Protein AF-A0A3B8J7K7-F1 (afdb_monomer)

Secondary structure (DSSP, 8-state):
-PPPSSPPPP-HHHHHHHHHHHHHHHHHHH--TT-STTHHHHSPPP-S---HHHHHHHHHHHTTHHHHHHHHHHH-TT-THHHHHHHHHHHTHHHHTTTSSSPPPP-GGGGSHHHHHHHHHHHHHTT-GGGGGSTTHHHHHHHHHGGGHHHH-HHHHHHH-

pLDDT: mean 90.54, std 8.46, range [52.22, 98.5]

Radius of gyration: 17.11 Å; Cα contacts (8 Å, |Δi|>4): 161; chains: 1; bounding box: 42×26×50 Å

Sequence (161 aa):
LEYPEGVPPYDAEAACWAATTVFFAAHLLLHRQDLPEALPKYLPPFVGDITPGGVLSADLCLRFLPHLLKKGYQLDPDDEIVPLLEGYLRRFGYSGLGYFDGVMEPADWQADPCVRQLCTDRIIALQLGAYLNAEPWQEAIHSSLGGYADHFWPQAAKRMT

Mean predicted aligned error: 4.74 Å

Nearest PDB structures (foldseek):
  6mrt-assembly1_A  TM=1.644E-01  e=6.687E+00  Escherichia coli K-12

Solvent-accessible surface area (backbone atoms only — not comparable to full-atom values): 9378 Å² total; per-residue (Å²): 133,88,75,56,78,73,70,62,61,83,27,69,65,37,28,52,52,23,44,47,37,47,53,40,52,57,48,48,72,74,54,66,91,74,68,73,90,47,42,62,78,60,55,56,78,85,85,74,76,80,41,51,19,24,46,58,30,17,32,78,37,36,53,53,44,57,60,50,47,60,50,40,50,73,76,44,75,84,45,74,64,52,65,54,53,49,51,50,28,64,76,37,43,81,36,30,66,88,67,59,89,71,69,79,80,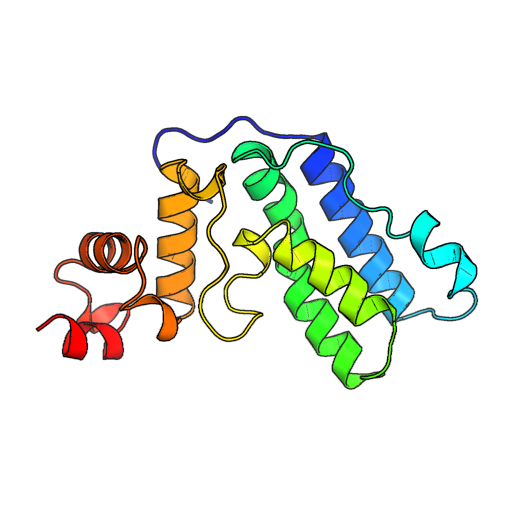88,54,77,37,58,71,39,68,30,52,36,49,53,49,39,53,48,38,50,77,68,60,49,73,63,38,64,83,30,87,79,44,26,64,51,44,52,64,72,37,54,97,44,21,66,78,72,38,52,75,54,34,74,74,74,112

Foldseek 3Di:
DDFPPPDDDADPLLLVLLQQQLVLLLVCLVDVPDDDVCCCVSNPDRPDDPALNSLVSSLVRLLCVLVSLVSSCVSPVPDPVNVVNVVVCLSSVLSCVPSDQADRDDDPNCVRPRSVLSSLVSCLQSVRVNQCPDPPNVVSVCVVCPPPCCPSPVVSVVVSD

Structure (mmCIF, N/CA/C/O backbone):
data_AF-A0A3B8J7K7-F1
#
_entry.id   AF-A0A3B8J7K7-F1
#
loop_
_atom_site.group_PDB
_atom_site.id
_atom_site.type_symbol
_atom_site.label_atom_id
_atom_site.label_alt_id
_atom_site.label_comp_id
_atom_site.label_asym_id
_atom_site.label_entity_id
_atom_site.label_seq_id
_atom_site.pdbx_PDB_ins_code
_atom_site.Cartn_x
_atom_site.Cartn_y
_atom_site.Cartn_z
_atom_site.occupancy
_atom_site.B_iso_or_equiv
_atom_site.auth_seq_id
_atom_site.auth_comp_id
_atom_site.auth_asym_id
_atom_site.auth_atom_id
_atom_site.pdbx_PDB_model_num
ATOM 1 N N . LEU A 1 1 ? 9.721 -13.346 1.192 1.00 52.22 1 LEU A N 1
ATOM 2 C CA . LEU A 1 1 ? 9.943 -12.175 0.322 1.0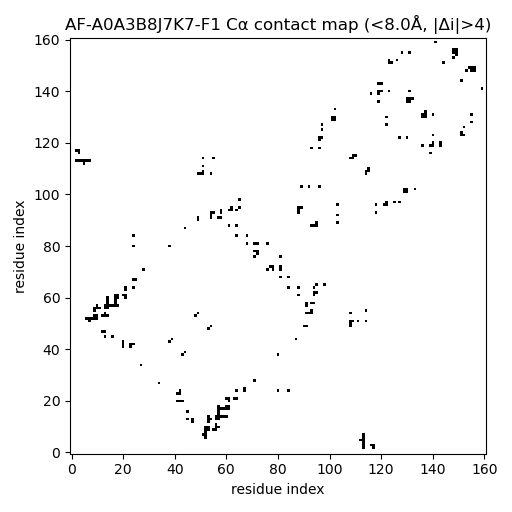0 52.22 1 LEU A CA 1
ATOM 3 C C . LEU A 1 1 ? 11.439 -12.078 0.151 1.00 52.22 1 LEU A C 1
ATOM 5 O O . LEU A 1 1 ? 12.118 -11.780 1.125 1.00 52.22 1 LEU A O 1
ATOM 9 N N . GLU A 1 2 ? 11.943 -12.459 -1.015 1.00 65.12 2 GLU A N 1
ATOM 10 C CA . GLU A 1 2 ? 13.300 -12.079 -1.400 1.00 65.12 2 GLU A CA 1
ATOM 11 C C . GLU A 1 2 ? 13.204 -10.628 -1.865 1.00 65.12 2 GLU A C 1
ATOM 13 O O . GLU A 1 2 ? 12.355 -10.304 -2.694 1.00 65.12 2 GLU A O 1
ATOM 18 N N . TYR A 1 3 ? 13.963 -9.740 -1.228 1.00 75.38 3 TYR A N 1
ATOM 19 C CA . TYR A 1 3 ? 14.014 -8.339 -1.623 1.00 75.38 3 TYR A CA 1
ATOM 20 C C . TYR A 1 3 ? 15.129 -8.154 -2.661 1.00 75.38 3 TYR A C 1
ATOM 22 O O . TYR A 1 3 ? 16.176 -8.794 -2.521 1.00 75.38 3 TYR A O 1
ATOM 30 N N . PRO A 1 4 ? 14.939 -7.278 -3.663 1.00 80.62 4 PRO A N 1
ATOM 31 C CA . PRO A 1 4 ? 16.017 -6.838 -4.547 1.00 80.62 4 PRO A CA 1
ATOM 32 C C . PRO A 1 4 ? 17.187 -6.208 -3.772 1.00 80.62 4 PRO A C 1
ATOM 34 O O . PRO A 1 4 ? 17.081 -5.911 -2.578 1.00 80.62 4 PRO A O 1
ATOM 37 N N . GLU A 1 5 ? 18.309 -5.974 -4.456 1.00 76.25 5 GLU A N 1
ATOM 38 C CA . GLU A 1 5 ? 19.461 -5.288 -3.861 1.00 76.25 5 GLU A CA 1
ATOM 39 C C . GLU A 1 5 ? 19.076 -3.911 -3.285 1.00 76.25 5 GLU A C 1
ATOM 41 O O . GLU A 1 5 ? 18.278 -3.176 -3.865 1.00 76.25 5 GLU A O 1
ATOM 46 N N . GLY A 1 6 ? 19.666 -3.553 -2.138 1.00 84.62 6 GLY A N 1
ATOM 47 C CA . GLY A 1 6 ? 19.438 -2.255 -1.495 1.00 84.62 6 GLY A CA 1
ATOM 48 C C . GLY A 1 6 ? 18.147 -2.173 -0.677 1.00 84.62 6 GLY A C 1
ATOM 49 O O . GLY A 1 6 ? 17.402 -1.211 -0.812 1.00 84.62 6 GLY A O 1
ATOM 50 N N . VAL A 1 7 ? 17.875 -3.170 0.175 1.00 89.12 7 VAL A N 1
ATOM 51 C CA . VAL A 1 7 ? 16.688 -3.177 1.048 1.00 89.12 7 VAL A CA 1
ATOM 52 C C . VAL A 1 7 ? 16.685 -1.953 1.973 1.00 89.12 7 VAL A C 1
ATOM 54 O O . VAL A 1 7 ? 17.625 -1.795 2.761 1.00 89.12 7 VAL A O 1
ATOM 57 N N . PRO A 1 8 ? 15.635 -1.113 1.932 1.00 94.31 8 PRO A N 1
ATOM 58 C CA . PRO A 1 8 ? 15.480 -0.014 2.871 1.00 94.31 8 PRO A CA 1
ATOM 59 C C . PRO A 1 8 ? 15.459 -0.502 4.327 1.00 94.31 8 PRO A C 1
ATOM 61 O O . PRO A 1 8 ? 14.998 -1.615 4.600 1.00 94.31 8 PRO A O 1
ATOM 64 N N . PRO A 1 9 ? 15.927 0.316 5.286 1.00 95.06 9 PRO A N 1
ATOM 65 C CA . PRO A 1 9 ? 15.918 -0.062 6.692 1.00 95.06 9 PRO A CA 1
ATOM 66 C C . PRO A 1 9 ? 14.490 -0.312 7.185 1.00 95.06 9 PRO A C 1
ATOM 68 O O . PRO A 1 9 ? 13.552 0.385 6.804 1.00 95.06 9 PRO A O 1
ATOM 71 N N . TYR A 1 10 ? 14.337 -1.305 8.058 1.00 96.31 10 TYR A N 1
ATOM 72 C CA . TYR A 1 10 ? 13.061 -1.595 8.701 1.00 96.31 10 TYR A CA 1
ATOM 73 C C . TYR A 1 10 ? 12.605 -0.426 9.584 1.00 96.31 10 TYR A C 1
ATOM 75 O O . TYR A 1 10 ? 13.390 0.119 10.360 1.00 96.31 10 TYR A O 1
ATOM 83 N N . ASP A 1 11 ? 11.318 -0.102 9.500 1.00 98.00 11 ASP A N 1
ATOM 84 C CA . ASP A 1 11 ? 10.656 0.939 10.278 1.00 98.00 11 ASP A CA 1
ATOM 85 C C . ASP A 1 11 ? 9.642 0.290 11.229 1.00 98.00 11 ASP A C 1
ATOM 87 O O . ASP A 1 11 ? 8.543 -0.128 10.847 1.00 98.00 11 ASP A O 1
ATOM 91 N N . ALA A 1 12 ? 10.044 0.171 12.494 1.00 97.94 12 ALA A N 1
ATOM 92 C CA . ALA A 1 12 ? 9.238 -0.481 13.516 1.00 97.94 12 ALA A CA 1
ATOM 93 C C . ALA A 1 12 ? 7.960 0.300 13.852 1.00 97.94 12 ALA A C 1
ATOM 95 O O . ALA A 1 12 ? 6.950 -0.314 14.202 1.00 97.94 12 ALA A O 1
ATOM 96 N N . GLU A 1 13 ? 7.990 1.630 13.740 1.00 98.12 13 GLU A N 1
ATOM 97 C CA . GLU A 1 13 ? 6.836 2.478 14.035 1.00 98.12 13 GLU A CA 1
ATOM 98 C C . GLU A 1 13 ? 5.765 2.297 12.961 1.00 98.12 13 GLU A C 1
ATOM 100 O O . GLU A 1 13 ? 4.603 2.039 13.289 1.00 98.12 13 GLU A O 1
ATOM 105 N N . ALA A 1 14 ? 6.162 2.331 11.685 1.00 98.31 14 ALA A N 1
ATOM 106 C CA . ALA A 1 14 ? 5.265 2.085 10.561 1.00 98.31 14 ALA A CA 1
ATOM 107 C C . ALA A 1 14 ? 4.668 0.669 10.599 1.00 98.31 14 ALA A C 1
ATOM 109 O O . ALA A 1 14 ? 3.460 0.502 10.414 1.00 98.31 14 ALA A O 1
ATOM 110 N N . ALA A 1 15 ? 5.482 -0.350 10.901 1.00 98.31 15 ALA A N 1
ATOM 111 C CA . ALA A 1 15 ? 5.006 -1.728 11.035 1.00 98.31 15 ALA A CA 1
ATOM 112 C C . ALA A 1 15 ? 4.004 -1.896 12.189 1.00 98.31 15 ALA A C 1
ATOM 114 O O . ALA A 1 15 ? 2.947 -2.507 12.011 1.00 98.31 15 ALA A O 1
ATOM 115 N N . CYS A 1 16 ? 4.310 -1.342 13.367 1.00 98.25 16 CYS A N 1
ATOM 116 C CA . CYS A 1 16 ? 3.438 -1.426 14.539 1.00 98.25 16 CYS A CA 1
ATOM 117 C C . CYS A 1 16 ? 2.110 -0.693 14.304 1.00 98.25 16 CYS A C 1
ATOM 119 O O . CYS A 1 16 ? 1.033 -1.231 14.589 1.00 98.25 16 CYS A O 1
ATOM 121 N N . TRP A 1 17 ? 2.171 0.506 13.719 1.00 98.38 17 TRP A N 1
ATOM 122 C CA . TRP A 1 17 ? 0.983 1.265 13.340 1.00 98.38 17 TRP A CA 1
ATOM 123 C C . TRP A 1 17 ? 0.125 0.505 12.317 1.00 98.38 17 TRP A C 1
ATOM 125 O O . TRP A 1 17 ? -1.089 0.400 12.499 1.00 98.38 17 TRP A O 1
ATOM 135 N N . ALA A 1 18 ? 0.733 -0.091 11.288 1.00 98.50 18 ALA A N 1
ATOM 136 C CA . ALA A 1 18 ? 0.017 -0.870 10.280 1.00 98.50 18 ALA A CA 1
ATOM 137 C C . ALA A 1 18 ? -0.665 -2.113 10.872 1.00 98.50 18 ALA A C 1
ATOM 139 O O . ALA A 1 18 ? -1.827 -2.387 10.563 1.00 98.50 18 ALA A O 1
ATOM 140 N N . ALA A 1 19 ? 0.027 -2.849 11.747 1.00 98.25 19 ALA A N 1
ATOM 141 C CA . ALA A 1 19 ? -0.536 -4.011 12.434 1.00 98.25 19 ALA A CA 1
ATOM 142 C C . ALA A 1 19 ? -1.742 -3.620 13.301 1.00 98.25 19 ALA A C 1
ATOM 144 O O . ALA A 1 19 ? -2.799 -4.253 13.235 1.00 98.25 19 ALA A O 1
ATOM 145 N N . THR A 1 20 ? -1.600 -2.531 14.058 1.00 97.38 20 THR A N 1
ATOM 146 C CA . THR A 1 20 ? -2.658 -1.979 14.914 1.00 97.38 20 THR A CA 1
ATOM 147 C C . THR A 1 20 ? -3.860 -1.516 14.086 1.00 97.38 20 THR A C 1
ATOM 149 O O . THR A 1 20 ? -5.001 -1.835 14.417 1.00 97.38 20 THR A O 1
ATOM 152 N N . THR A 1 21 ? -3.606 -0.846 12.959 1.00 97.44 21 THR A N 1
ATOM 153 C CA . THR A 1 21 ? -4.631 -0.395 12.006 1.00 97.44 21 THR A CA 1
ATOM 154 C C . THR A 1 21 ? -5.436 -1.567 11.457 1.00 97.44 21 THR A C 1
ATOM 156 O O . THR A 1 21 ? -6.661 -1.531 11.484 1.00 97.44 21 THR A O 1
ATOM 159 N N . VAL A 1 22 ? -4.776 -2.634 10.996 1.00 97.38 22 VAL A N 1
ATOM 160 C CA . VAL A 1 22 ? -5.462 -3.820 10.453 1.00 97.38 22 VAL A CA 1
ATOM 161 C C . VAL A 1 22 ? -6.269 -4.540 11.530 1.00 97.38 22 VAL A C 1
ATOM 163 O O . VAL A 1 22 ? -7.401 -4.951 11.269 1.00 97.38 22 VAL A O 1
ATOM 166 N N . PHE A 1 23 ? -5.719 -4.659 12.741 1.00 95.88 23 PHE A N 1
ATOM 167 C CA . PHE A 1 23 ? -6.418 -5.252 13.879 1.00 95.88 23 PHE A CA 1
ATOM 168 C C . PHE A 1 23 ? -7.713 -4.496 14.201 1.00 95.88 23 PHE A C 1
ATOM 170 O O . PHE A 1 23 ? -8.786 -5.104 14.245 1.00 95.88 23 PHE A O 1
ATOM 177 N N . PHE A 1 24 ? -7.635 -3.174 14.378 1.00 94.25 24 PHE A N 1
ATOM 178 C CA . PHE A 1 24 ? -8.818 -2.378 14.692 1.00 94.25 24 PHE A CA 1
ATOM 179 C C . PHE A 1 24 ? -9.776 -2.274 13.510 1.00 94.25 24 PHE A C 1
ATOM 181 O O . PHE A 1 24 ? -10.974 -2.391 13.728 1.00 94.25 24 PHE A O 1
ATOM 188 N N . ALA A 1 25 ? -9.298 -2.163 12.269 1.00 93.44 25 ALA A N 1
ATOM 189 C CA . ALA A 1 25 ? -10.163 -2.192 11.090 1.00 93.44 25 ALA A CA 1
ATOM 190 C C . ALA A 1 25 ? -11.015 -3.471 11.057 1.00 93.44 25 ALA A C 1
ATOM 192 O O . ALA A 1 25 ? -12.234 -3.398 10.930 1.00 93.44 25 ALA A O 1
ATOM 193 N N . ALA A 1 26 ? -10.402 -4.642 11.249 1.00 92.44 26 ALA A N 1
ATOM 194 C CA . ALA A 1 26 ? -11.138 -5.903 11.295 1.00 92.44 26 ALA A CA 1
ATOM 195 C C . ALA A 1 26 ? -12.133 -5.958 12.467 1.00 92.44 26 ALA A C 1
ATOM 197 O O . ALA A 1 26 ? -13.260 -6.418 12.294 1.00 92.44 26 ALA A O 1
ATOM 198 N N . HIS A 1 27 ? -11.735 -5.475 13.648 1.00 90.38 27 HIS A N 1
ATOM 199 C CA . HIS A 1 27 ? -12.605 -5.461 14.823 1.00 90.38 27 HIS A CA 1
ATOM 200 C C . HIS A 1 27 ? -13.820 -4.546 14.631 1.00 90.38 27 HIS A C 1
ATOM 202 O O . HIS A 1 27 ? -14.947 -4.963 14.884 1.00 90.38 27 HIS A O 1
ATOM 208 N N . LEU A 1 28 ? -13.600 -3.326 14.146 1.00 88.56 28 LEU A N 1
ATOM 209 C CA . LEU A 1 28 ? -14.636 -2.311 13.964 1.00 88.56 28 LEU A CA 1
ATOM 210 C C . LEU A 1 28 ? -15.636 -2.692 12.867 1.00 88.56 28 LEU A C 1
ATOM 212 O O . LEU A 1 28 ? -16.828 -2.436 13.017 1.00 88.56 28 LEU A O 1
ATOM 216 N N . LEU A 1 29 ? -15.175 -3.381 11.816 1.00 86.38 29 LEU A N 1
ATOM 217 C CA . LEU A 1 29 ? -16.052 -3.939 10.781 1.00 86.38 29 LEU A CA 1
ATOM 218 C C . LEU A 1 29 ? -16.996 -5.031 11.319 1.00 86.38 29 LEU A C 1
ATOM 220 O O . LEU A 1 29 ? -18.069 -5.239 10.758 1.00 86.38 29 LEU A O 1
ATOM 224 N N . LEU A 1 30 ? -16.615 -5.736 12.391 1.00 84.19 30 LEU A N 1
ATOM 225 C CA . LEU A 1 30 ? -17.418 -6.806 13.001 1.00 84.19 30 LEU A CA 1
ATOM 226 C C . LEU A 1 30 ? -18.243 -6.332 14.209 1.00 84.19 30 LEU A C 1
ATOM 228 O O . LEU A 1 30 ? -19.319 -6.872 14.471 1.00 84.19 30 LEU A O 1
ATOM 232 N N . HIS A 1 31 ? -17.750 -5.340 14.952 1.00 81.38 31 HIS A N 1
ATOM 233 C CA . HIS A 1 31 ? -18.305 -4.898 16.230 1.00 81.38 31 HIS A CA 1
ATOM 234 C C . HIS A 1 31 ? -18.469 -3.371 16.266 1.00 81.38 31 HIS A C 1
ATOM 236 O O . HIS A 1 31 ? -17.623 -2.643 16.777 1.00 81.38 31 HIS A O 1
ATOM 242 N N . ARG A 1 32 ? -19.606 -2.886 15.749 1.00 72.38 32 ARG A N 1
ATOM 243 C CA . ARG A 1 32 ? -19.929 -1.452 15.612 1.00 72.38 32 ARG A CA 1
ATOM 244 C C . ARG A 1 32 ? -20.410 -0.732 16.875 1.00 72.38 32 ARG A C 1
ATOM 246 O O . ARG A 1 32 ? -20.750 0.442 16.787 1.00 72.38 32 ARG A O 1
ATOM 253 N N . GLN A 1 33 ? -20.512 -1.405 18.019 1.00 62.28 33 GLN A N 1
ATOM 254 C CA . GLN A 1 33 ? -21.373 -0.942 19.116 1.00 62.28 33 GLN A CA 1
ATOM 255 C C . GLN A 1 33 ? -20.981 0.402 19.778 1.00 62.28 33 GLN A C 1
ATOM 257 O O . GLN A 1 33 ? -21.780 0.876 20.572 1.00 62.28 33 GLN A O 1
ATOM 262 N N . ASP A 1 3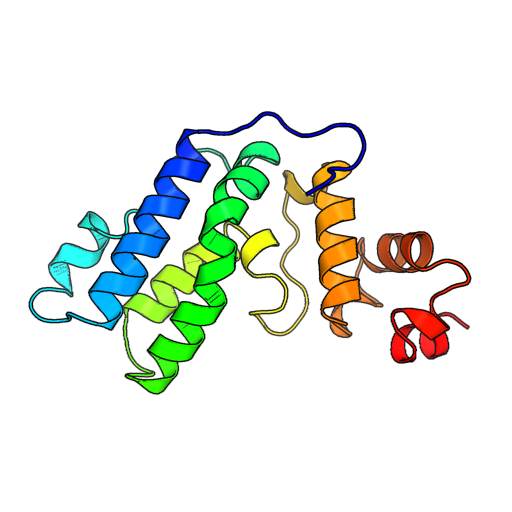4 ? -19.879 1.077 19.399 1.00 59.41 34 ASP A N 1
ATOM 263 C CA . ASP A 1 34 ? -19.411 2.297 20.091 1.00 59.41 34 ASP A CA 1
ATOM 264 C C . ASP A 1 34 ? -18.822 3.467 19.238 1.00 59.41 34 ASP A C 1
ATOM 266 O O . ASP A 1 34 ? -18.133 4.308 19.813 1.00 59.41 34 ASP A O 1
ATOM 270 N N . LEU A 1 35 ? -18.971 3.581 17.902 1.00 65.25 35 LEU A N 1
ATOM 271 C CA . LEU A 1 35 ? -17.901 4.268 17.124 1.00 65.25 35 LEU A CA 1
ATOM 272 C C . LEU A 1 35 ? -18.258 5.177 15.929 1.00 65.25 35 LEU A C 1
ATOM 274 O O . LEU A 1 35 ? -17.958 4.815 14.796 1.00 65.25 35 LEU A O 1
ATOM 278 N N . PRO A 1 36 ? -18.722 6.410 16.193 1.00 61.78 36 PRO A N 1
ATOM 279 C CA . PRO A 1 36 ? -18.250 7.554 15.391 1.00 61.78 36 PRO A CA 1
ATOM 280 C C . PRO A 1 36 ? -17.188 8.385 16.122 1.00 61.78 36 PRO A C 1
ATOM 282 O O . PRO A 1 36 ? -16.093 8.632 15.619 1.00 61.78 36 PRO A O 1
ATOM 285 N N . GLU A 1 37 ? -17.454 8.758 17.377 1.00 65.06 37 GLU A N 1
ATOM 286 C CA . GLU A 1 37 ? -16.621 9.725 18.111 1.00 65.06 37 GLU A CA 1
ATOM 287 C C . GLU A 1 37 ? -15.254 9.162 18.534 1.00 65.06 37 GLU A C 1
ATOM 289 O O . GLU A 1 37 ? -14.299 9.911 18.745 1.00 65.06 37 GLU A O 1
ATOM 294 N N . ALA A 1 38 ? -15.130 7.835 18.630 1.00 74.31 38 ALA A N 1
ATOM 295 C CA . ALA A 1 38 ? -13.898 7.176 19.048 1.00 74.31 38 ALA A CA 1
ATOM 296 C C . ALA A 1 38 ? -13.014 6.703 17.880 1.00 74.31 38 ALA A C 1
ATOM 298 O O . ALA A 1 38 ? -11.923 6.193 18.132 1.00 74.31 38 ALA A O 1
ATOM 299 N N . LEU A 1 39 ? -13.415 6.880 16.614 1.00 83.75 39 LEU A N 1
ATOM 300 C CA . LEU A 1 39 ? -12.624 6.408 15.466 1.00 83.75 39 LEU A CA 1
ATOM 301 C C . LEU A 1 39 ? -11.171 6.912 15.464 1.00 83.75 39 LEU A C 1
ATOM 303 O O . LEU A 1 39 ? -10.276 6.075 15.330 1.00 83.75 39 LEU A O 1
ATOM 307 N N . PRO A 1 40 ? -10.882 8.202 15.739 1.00 85.44 40 PRO A N 1
ATOM 308 C CA . PRO A 1 40 ? -9.502 8.689 15.798 1.00 85.44 40 PRO A CA 1
ATOM 309 C C . PRO A 1 40 ? -8.645 8.031 16.890 1.00 85.44 40 PRO A C 1
ATOM 311 O O . PRO A 1 40 ? -7.419 8.062 16.812 1.00 85.44 40 PRO A O 1
ATOM 314 N N . LYS A 1 41 ? -9.269 7.445 17.921 1.00 87.75 41 LYS A N 1
ATOM 315 C CA . LYS A 1 41 ? -8.571 6.743 19.008 1.00 87.75 41 LYS A CA 1
ATOM 316 C C . LYS A 1 41 ? -8.101 5.352 18.581 1.00 87.75 41 LYS A C 1
ATOM 318 O O . LYS A 1 41 ? -7.035 4.924 19.013 1.00 87.75 41 LYS A O 1
ATOM 323 N N . TYR A 1 42 ? -8.894 4.641 17.781 1.00 90.06 42 TYR A N 1
ATOM 324 C CA . TYR A 1 42 ? -8.589 3.266 17.359 1.00 90.06 42 TYR A CA 1
ATOM 325 C C . TYR A 1 42 ? -7.871 3.204 16.014 1.00 90.06 42 TYR A C 1
ATOM 327 O O . TYR A 1 42 ? -7.037 2.329 15.793 1.00 90.06 42 TYR A O 1
ATOM 335 N N . LEU A 1 43 ? -8.172 4.155 15.136 1.00 93.62 43 LEU A N 1
ATOM 336 C CA . LEU A 1 43 ? -7.539 4.343 13.842 1.00 93.62 43 LEU A CA 1
ATOM 337 C C . LEU A 1 43 ? -6.906 5.743 13.826 1.00 93.62 43 LEU A C 1
ATOM 339 O O . LEU A 1 43 ? -7.445 6.666 13.213 1.00 93.62 43 LEU A O 1
ATOM 343 N N . PRO A 1 44 ? -5.800 5.958 14.562 1.00 94.81 44 PRO A N 1
ATOM 344 C CA . PRO A 1 44 ? -5.058 7.202 14.464 1.00 94.81 44 PRO A CA 1
ATOM 345 C C . PRO A 1 44 ? -4.295 7.256 13.129 1.00 94.81 44 PRO A C 1
ATOM 347 O O . PRO A 1 44 ? -3.792 6.229 12.657 1.00 94.81 44 PRO A O 1
ATOM 350 N N . PRO A 1 45 ? -4.132 8.444 12.519 1.00 95.69 45 PRO A N 1
ATOM 351 C CA . PRO A 1 45 ? -3.250 8.592 11.369 1.00 95.69 45 PRO A CA 1
ATOM 352 C C . PRO A 1 45 ? -1.798 8.295 11.767 1.00 95.69 45 PRO A C 1
ATOM 354 O O . PRO A 1 45 ? -1.377 8.574 12.888 1.00 95.69 45 PRO A O 1
ATOM 357 N N . PHE A 1 46 ? -1.004 7.785 10.826 1.00 96.75 46 PHE A N 1
ATOM 358 C CA . PHE A 1 46 ? 0.438 7.658 11.029 1.00 96.75 46 PHE A CA 1
ATOM 359 C C . PHE A 1 46 ? 1.085 9.046 11.185 1.00 96.75 46 PHE A C 1
ATOM 361 O O . PHE A 1 46 ? 0.801 9.953 10.399 1.00 96.75 46 PHE A O 1
ATOM 368 N N . VAL A 1 47 ? 1.954 9.231 12.179 1.00 93.88 47 VAL A N 1
ATOM 369 C CA . VAL A 1 47 ? 2.556 10.545 12.494 1.00 93.88 47 VAL A CA 1
ATOM 370 C C . VAL A 1 47 ? 3.986 10.685 11.947 1.00 93.88 47 VAL A C 1
ATOM 372 O O . VAL A 1 47 ? 4.476 11.802 11.832 1.00 93.88 47 VAL A O 1
ATOM 375 N N . GLY A 1 48 ? 4.630 9.587 11.543 1.00 92.50 48 GLY A N 1
ATOM 376 C CA . GLY A 1 48 ? 5.987 9.604 10.993 1.00 92.50 48 GLY A CA 1
ATOM 377 C C . GLY A 1 48 ? 6.079 9.952 9.502 1.00 92.50 48 GLY A C 1
ATOM 378 O O . GLY A 1 48 ? 5.073 10.084 8.787 1.00 92.50 48 GLY A O 1
ATOM 379 N N . ASP A 1 49 ? 7.324 10.042 9.035 1.00 93.88 49 ASP A N 1
ATOM 380 C CA . ASP A 1 49 ? 7.666 10.246 7.629 1.00 93.88 49 ASP A CA 1
ATOM 381 C C . ASP A 1 49 ? 7.385 8.990 6.797 1.00 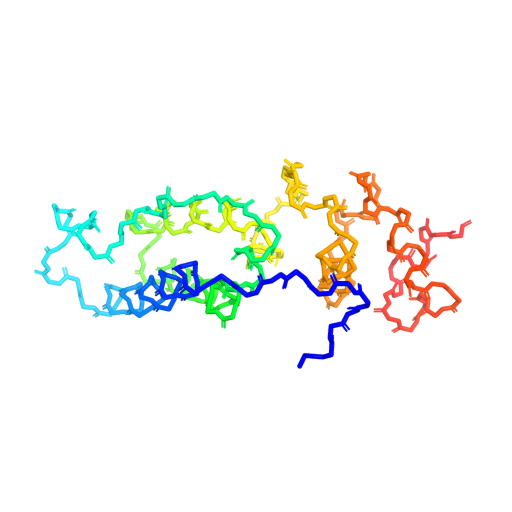93.88 49 ASP A C 1
ATOM 383 O O . ASP A 1 49 ? 7.627 7.859 7.220 1.00 93.88 49 ASP A O 1
ATOM 387 N N . ILE A 1 50 ? 6.902 9.178 5.568 1.00 95.38 50 ILE A N 1
ATOM 388 C CA . ILE A 1 50 ? 6.659 8.071 4.636 1.00 95.38 50 ILE A CA 1
ATOM 389 C C . ILE A 1 50 ? 7.947 7.775 3.868 1.00 95.38 50 ILE A C 1
ATOM 391 O O . ILE A 1 50 ? 8.133 8.186 2.723 1.00 95.38 50 ILE A O 1
ATOM 395 N N . THR A 1 51 ? 8.861 7.078 4.539 1.00 97.06 51 THR A N 1
ATOM 396 C CA . THR A 1 51 ? 10.127 6.616 3.956 1.00 97.06 51 THR A CA 1
ATOM 397 C C . THR A 1 51 ? 9.931 5.320 3.152 1.00 97.06 51 THR A C 1
ATOM 399 O O . THR A 1 51 ? 8.955 4.601 3.384 1.00 97.06 51 THR A O 1
ATOM 402 N N . PRO A 1 52 ? 10.857 4.947 2.243 1.00 96.81 52 PRO A N 1
ATOM 403 C CA . PRO A 1 52 ? 10.833 3.638 1.578 1.00 96.81 52 PRO A CA 1
ATOM 404 C C . PRO A 1 52 ? 10.741 2.464 2.567 1.00 96.81 52 PRO A C 1
ATOM 406 O O . PRO A 1 52 ? 9.924 1.559 2.398 1.00 96.81 52 PRO A O 1
ATOM 409 N N . GLY A 1 53 ? 11.522 2.526 3.651 1.00 97.06 53 GLY A N 1
ATOM 410 C CA . GLY A 1 53 ? 11.481 1.564 4.754 1.00 97.06 53 GLY A CA 1
ATOM 411 C C . GLY A 1 53 ? 10.128 1.522 5.454 1.00 97.06 53 GLY A C 1
ATOM 412 O O . GLY A 1 53 ? 9.580 0.439 5.664 1.00 97.06 53 GLY A O 1
ATOM 413 N N . GLY A 1 54 ? 9.546 2.691 5.731 1.00 97.75 54 GLY A N 1
ATOM 414 C CA . GLY A 1 54 ? 8.203 2.846 6.290 1.00 97.75 54 GLY A CA 1
ATOM 415 C C . GLY A 1 54 ? 7.122 2.206 5.425 1.00 97.75 54 GLY A C 1
ATOM 416 O O . GLY A 1 54 ? 6.291 1.451 5.930 1.00 97.75 54 GLY A O 1
ATOM 417 N N . VAL A 1 55 ? 7.167 2.430 4.109 1.00 97.31 55 VAL A N 1
ATOM 418 C CA . VAL A 1 55 ? 6.210 1.852 3.154 1.00 97.31 55 VAL A CA 1
ATOM 419 C C . VAL A 1 55 ? 6.279 0.327 3.138 1.00 97.31 55 VAL A C 1
ATOM 421 O O . VAL A 1 55 ? 5.243 -0.330 3.256 1.00 97.31 55 VAL A O 1
ATOM 424 N N . LEU A 1 56 ? 7.481 -0.249 3.043 1.00 96.88 56 LEU A N 1
ATOM 425 C CA . LEU A 1 56 ? 7.649 -1.707 3.037 1.00 96.88 56 LEU A CA 1
ATOM 426 C C . LEU A 1 56 ? 7.301 -2.341 4.388 1.00 96.88 56 LEU A C 1
ATOM 428 O O . LEU A 1 56 ? 6.697 -3.414 4.430 1.00 96.88 56 LEU A O 1
ATOM 432 N N . SER A 1 57 ? 7.644 -1.671 5.489 1.00 97.88 57 SER A N 1
ATOM 433 C CA . SER A 1 57 ? 7.366 -2.153 6.845 1.00 97.88 57 SER A CA 1
ATOM 434 C C . SER A 1 57 ? 5.868 -2.136 7.148 1.00 97.88 57 SER A C 1
ATOM 436 O O . SER A 1 57 ? 5.338 -3.114 7.677 1.00 97.88 57 SER A O 1
ATOM 438 N N . ALA A 1 58 ? 5.156 -1.080 6.744 1.00 98.38 58 ALA A N 1
ATOM 439 C CA . ALA A 1 58 ? 3.702 -1.014 6.853 1.00 98.38 58 ALA A CA 1
ATOM 440 C C . ALA A 1 58 ? 3.004 -2.056 5.961 1.00 98.38 58 ALA A C 1
ATOM 442 O O . ALA A 1 58 ? 2.017 -2.670 6.380 1.00 98.38 58 ALA A O 1
ATOM 443 N N . ASP A 1 59 ? 3.531 -2.319 4.758 1.00 98.00 59 ASP A N 1
ATOM 444 C CA . ASP A 1 59 ? 2.947 -3.277 3.809 1.00 98.00 59 ASP A CA 1
ATOM 445 C C . ASP A 1 59 ? 2.878 -4.714 4.327 1.00 98.00 59 ASP A C 1
ATOM 447 O O . ASP A 1 59 ? 2.027 -5.480 3.869 1.00 98.00 59 ASP A O 1
ATOM 451 N N . LEU A 1 60 ? 3.704 -5.080 5.312 1.00 97.00 60 LEU A N 1
ATOM 452 C CA . LEU A 1 60 ? 3.623 -6.381 5.983 1.00 97.00 60 LEU A CA 1
ATOM 453 C C . LEU A 1 60 ? 2.214 -6.664 6.524 1.00 97.00 60 LEU A C 1
ATOM 455 O O . LEU A 1 60 ? 1.770 -7.811 6.496 1.00 97.00 60 LEU A O 1
ATOM 459 N N . CYS A 1 61 ? 1.511 -5.622 6.978 1.00 98.31 61 CYS A N 1
ATOM 460 C CA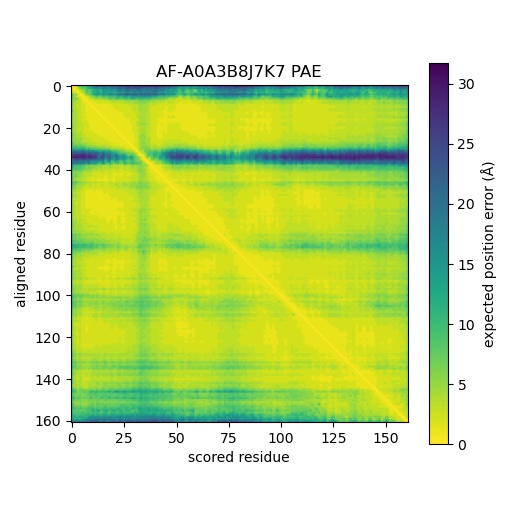 . CYS A 1 61 ? 0.143 -5.714 7.481 1.00 98.31 61 CYS A CA 1
ATOM 461 C C . CYS A 1 61 ? -0.865 -5.024 6.552 1.00 98.31 61 CYS A C 1
ATOM 463 O O . CYS A 1 61 ? -1.901 -5.612 6.236 1.00 98.31 61 CYS A O 1
ATOM 465 N N . LEU A 1 62 ? -0.581 -3.818 6.050 1.00 98.12 62 LEU A N 1
ATOM 466 C CA . LEU A 1 62 ? -1.551 -3.061 5.249 1.00 98.12 62 LEU A CA 1
ATOM 467 C C . LEU A 1 62 ? -1.984 -3.768 3.957 1.00 98.12 62 LEU A C 1
ATOM 469 O O . LEU A 1 62 ? -3.087 -3.509 3.483 1.00 98.12 62 LEU A O 1
ATOM 473 N N . ARG A 1 63 ? -1.208 -4.720 3.422 1.00 97.19 63 ARG A N 1
ATOM 474 C CA . ARG A 1 63 ? -1.617 -5.550 2.269 1.00 97.19 63 ARG A CA 1
ATOM 475 C C . ARG A 1 63 ? -2.928 -6.323 2.468 1.00 97.19 63 ARG A C 1
ATOM 477 O O . ARG A 1 63 ? -3.547 -6.761 1.499 1.00 97.19 63 ARG A O 1
ATOM 484 N N . PHE A 1 64 ? -3.357 -6.522 3.715 1.00 96.88 64 PHE A N 1
ATOM 485 C CA . PHE A 1 64 ? -4.631 -7.172 4.033 1.00 96.88 64 PHE A CA 1
ATOM 486 C C . PHE A 1 64 ? -5.810 -6.190 4.027 1.00 96.88 64 PHE A C 1
ATOM 488 O O . PHE A 1 64 ? -6.959 -6.610 3.879 1.00 96.88 64 PHE A O 1
ATOM 495 N N . LEU A 1 65 ? -5.545 -4.885 4.122 1.00 96.88 65 LEU A N 1
ATOM 496 C CA . LEU A 1 65 ? -6.566 -3.846 4.209 1.00 96.88 65 LEU A CA 1
ATOM 497 C C . LEU A 1 65 ? -7.477 -3.767 2.968 1.00 96.88 65 LEU A C 1
ATOM 499 O O . LEU A 1 65 ? -8.688 -3.686 3.166 1.00 96.88 65 LEU A O 1
ATOM 503 N N . PRO A 1 66 ? -6.990 -3.912 1.714 1.00 96.06 66 PRO A N 1
ATOM 504 C CA . PRO A 1 66 ? -7.862 -4.010 0.538 1.00 96.06 66 PRO A CA 1
ATOM 505 C C . PRO A 1 66 ? -8.927 -5.112 0.643 1.00 96.06 66 PRO A C 1
ATOM 507 O O . PRO A 1 66 ? -10.054 -4.951 0.177 1.00 96.06 66 PRO A O 1
ATOM 510 N N . HIS A 1 67 ? -8.589 -6.245 1.264 1.00 94.88 67 HIS A N 1
ATOM 511 C CA . HIS A 1 67 ? -9.525 -7.355 1.447 1.00 94.88 67 HIS A CA 1
ATOM 512 C C . HIS A 1 67 ? -10.562 -7.044 2.530 1.00 94.88 67 HIS A C 1
ATOM 514 O O . HIS A 1 67 ? -11.737 -7.369 2.353 1.00 94.88 67 HIS A O 1
ATOM 520 N N . LEU A 1 68 ? -10.145 -6.386 3.617 1.00 94.38 68 LEU A N 1
ATOM 521 C CA . LEU A 1 68 ? -11.052 -5.905 4.660 1.00 94.38 68 LEU A CA 1
ATOM 522 C C . LEU A 1 68 ? -12.020 -4.853 4.114 1.00 94.38 68 LEU A C 1
ATOM 524 O O . LEU A 1 68 ? -13.217 -4.968 4.342 1.00 94.38 68 LEU A O 1
ATOM 528 N N . LEU A 1 69 ? -11.534 -3.897 3.322 1.00 94.56 69 LEU A N 1
ATOM 529 C CA . LEU A 1 69 ? -12.356 -2.867 2.683 1.00 94.56 69 LEU A CA 1
ATOM 530 C C . LEU A 1 69 ? -13.411 -3.464 1.750 1.00 94.56 69 LEU A C 1
ATOM 532 O O . LEU A 1 69 ? -14.582 -3.109 1.845 1.00 94.56 69 LEU A O 1
ATOM 536 N N . LYS A 1 70 ? -13.043 -4.451 0.919 1.00 93.38 70 LYS A N 1
ATOM 537 C CA . LYS A 1 70 ? -14.014 -5.188 0.087 1.00 93.38 70 LYS A CA 1
ATOM 538 C C . LYS A 1 70 ? -15.118 -5.844 0.919 1.00 93.38 70 LYS A C 1
ATOM 540 O O . LYS A 1 70 ? -16.253 -5.923 0.459 1.00 93.38 70 LYS A O 1
ATOM 545 N N . LYS A 1 71 ? -14.799 -6.332 2.122 1.00 91.38 71 LYS A N 1
ATOM 546 C CA . LYS A 1 71 ? -15.797 -6.869 3.058 1.00 91.38 71 LYS A CA 1
ATOM 547 C C . LYS A 1 71 ? -16.616 -5.764 3.717 1.00 91.38 71 LYS A C 1
ATOM 549 O O . LYS A 1 71 ? -17.825 -5.925 3.809 1.00 91.38 71 LYS A O 1
ATOM 554 N N . GLY A 1 72 ? -15.993 -4.651 4.094 1.00 89.56 72 GLY A N 1
ATOM 555 C CA . GLY A 1 72 ? -16.673 -3.472 4.632 1.00 89.56 72 GLY A CA 1
ATOM 556 C C . GLY A 1 72 ? -17.743 -2.942 3.683 1.00 89.56 72 GLY A C 1
ATOM 557 O O . GLY A 1 72 ? -18.905 -2.901 4.066 1.00 89.56 72 GLY A O 1
ATOM 558 N N . TYR A 1 73 ? -17.398 -2.707 2.413 1.00 89.62 73 TYR A N 1
ATOM 559 C CA . TYR A 1 73 ? -18.359 -2.278 1.387 1.00 89.62 73 TYR A CA 1
ATOM 560 C C . TYR A 1 73 ? -19.541 -3.242 1.196 1.00 89.62 73 TYR A C 1
ATOM 562 O O . TYR A 1 73 ? -20.635 -2.813 0.845 1.00 89.62 73 TYR A O 1
ATOM 570 N N . GLN A 1 74 ? -19.335 -4.551 1.391 1.00 89.94 74 GLN A N 1
ATOM 571 C CA . GLN A 1 74 ? -20.411 -5.550 1.302 1.00 89.94 74 GLN A CA 1
ATOM 572 C C . GLN A 1 74 ? -21.360 -5.507 2.505 1.00 89.94 74 GLN A C 1
ATOM 574 O O . GLN A 1 74 ? -22.504 -5.938 2.380 1.00 89.94 74 GLN A O 1
ATOM 579 N N . LEU A 1 75 ? -20.875 -5.051 3.661 1.00 87.81 75 LEU A N 1
ATOM 580 C CA . LEU A 1 75 ? -21.660 -4.924 4.886 1.00 87.81 75 LEU A CA 1
ATOM 581 C C . LEU A 1 75 ? -22.419 -3.598 4.913 1.00 87.81 75 LEU A C 1
ATOM 583 O O . LEU A 1 75 ? -23.615 -3.592 5.192 1.00 87.81 75 LEU A O 1
ATOM 587 N N . ASP A 1 76 ? -21.716 -2.504 4.634 1.00 87.38 76 ASP A N 1
ATOM 588 C CA . ASP A 1 76 ? -22.247 -1.147 4.650 1.00 87.38 76 ASP A CA 1
ATOM 589 C C . ASP A 1 76 ? -21.391 -0.242 3.740 1.00 87.38 76 ASP A C 1
ATOM 591 O O . ASP A 1 76 ? -20.251 0.078 4.092 1.00 87.38 76 ASP A O 1
ATOM 595 N N . PRO A 1 77 ? -21.886 0.141 2.550 1.00 84.19 77 PRO A N 1
ATOM 596 C CA . PRO A 1 77 ? -21.133 0.972 1.616 1.00 84.19 77 PRO A CA 1
ATOM 597 C C . PRO A 1 77 ? -20.996 2.434 2.063 1.00 84.19 77 PRO A C 1
ATOM 599 O O . PRO A 1 77 ? -20.114 3.121 1.549 1.00 84.19 77 PRO A O 1
ATOM 602 N N . ASP A 1 78 ? -21.827 2.896 3.002 1.00 84.62 78 ASP A N 1
ATOM 603 C CA . ASP A 1 78 ? -21.832 4.277 3.503 1.00 84.62 78 ASP A CA 1
ATOM 604 C C . ASP A 1 78 ? -21.047 4.419 4.826 1.00 84.62 78 ASP A C 1
ATOM 606 O O . ASP A 1 78 ? -21.079 5.463 5.481 1.00 84.62 78 ASP A O 1
ATOM 610 N N . ASP A 1 79 ? -20.319 3.372 5.223 1.00 86.69 79 ASP A N 1
ATOM 611 C CA . ASP A 1 79 ? -19.507 3.348 6.436 1.00 86.69 79 ASP A CA 1
ATOM 612 C C . ASP A 1 79 ? -18.349 4.353 6.389 1.00 86.69 79 ASP A C 1
ATOM 614 O O . ASP A 1 79 ? -17.443 4.256 5.563 1.00 86.69 79 ASP A O 1
ATOM 618 N N . GLU A 1 80 ? -18.309 5.262 7.360 1.00 86.44 80 GLU A N 1
ATOM 619 C CA . GLU A 1 80 ? -17.265 6.278 7.514 1.00 86.44 80 GLU A CA 1
ATOM 620 C C . GLU A 1 80 ? -15.848 5.717 7.750 1.00 86.44 80 GLU A C 1
ATOM 622 O O . GLU A 1 80 ? -14.857 6.404 7.479 1.00 86.44 80 GLU A O 1
ATOM 627 N N . ILE A 1 81 ? -15.713 4.460 8.193 1.00 88.94 81 ILE A N 1
ATOM 628 C CA . ILE A 1 81 ? -14.408 3.789 8.331 1.00 88.94 81 ILE A CA 1
ATOM 629 C C . ILE A 1 81 ? -13.761 3.559 6.960 1.00 88.94 81 ILE A C 1
ATOM 631 O O . ILE A 1 81 ? -12.534 3.612 6.830 1.00 88.94 81 ILE A O 1
ATOM 635 N N . VAL A 1 82 ? -14.565 3.317 5.926 1.00 90.56 82 VAL A N 1
ATOM 636 C CA . VAL A 1 82 ? -14.087 3.015 4.575 1.00 90.56 82 VAL A CA 1
ATOM 637 C C . VAL A 1 82 ? -13.229 4.156 4.008 1.00 90.56 82 VAL A C 1
ATOM 639 O O . VAL A 1 82 ? -12.048 3.909 3.740 1.00 90.56 82 VAL A O 1
ATOM 642 N N . PRO A 1 83 ? -13.717 5.409 3.881 1.00 91.88 83 PRO A N 1
ATOM 643 C CA . PRO A 1 83 ? -12.904 6.501 3.350 1.00 91.88 83 PRO A CA 1
ATOM 644 C C . PRO A 1 83 ? -11.671 6.80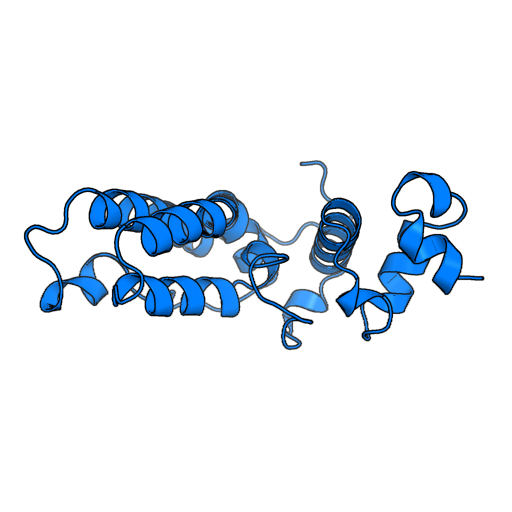6 4.215 1.00 91.88 83 PRO A C 1
ATOM 646 O O . PRO A 1 83 ? -10.633 7.198 3.675 1.00 91.88 83 PRO A O 1
ATOM 649 N N . LEU A 1 84 ? -11.736 6.579 5.533 1.00 93.19 84 LEU A N 1
ATOM 650 C CA . LEU A 1 84 ? -10.587 6.729 6.431 1.00 93.19 84 LEU A CA 1
ATOM 651 C C . LEU A 1 84 ? -9.461 5.741 6.084 1.00 93.19 84 LEU A C 1
ATOM 653 O O . LEU A 1 84 ? -8.312 6.141 5.878 1.00 93.19 84 LEU A O 1
ATOM 657 N N . LEU A 1 85 ? -9.793 4.453 5.980 1.00 95.31 85 LEU A N 1
ATOM 658 C CA . LEU A 1 85 ? -8.839 3.390 5.656 1.00 95.31 85 LEU A CA 1
ATOM 659 C C . LEU A 1 85 ? -8.318 3.499 4.216 1.00 95.31 85 LEU A C 1
ATOM 661 O O . LEU A 1 85 ? -7.143 3.228 3.961 1.00 95.31 85 LEU A O 1
ATOM 665 N N . GLU A 1 86 ? -9.146 3.957 3.275 1.00 95.31 86 GLU A N 1
ATOM 666 C CA . GLU A 1 86 ? -8.672 4.300 1.933 1.00 95.31 86 GLU A CA 1
ATOM 667 C C . GLU A 1 86 ? -7.667 5.455 1.956 1.00 95.31 86 GLU A C 1
ATOM 669 O O . GLU A 1 86 ? -6.687 5.434 1.211 1.00 95.31 86 GLU A O 1
ATOM 674 N N . GLY A 1 87 ? -7.861 6.447 2.830 1.00 95.12 87 GLY A N 1
ATOM 675 C CA . GLY A 1 87 ? -6.876 7.503 3.068 1.00 95.12 87 GLY A CA 1
ATOM 676 C C . GLY A 1 87 ? -5.511 6.943 3.480 1.00 95.12 87 GLY A C 1
ATOM 677 O O . GLY A 1 87 ? -4.476 7.394 2.983 1.00 95.12 87 GLY A O 1
ATOM 678 N N . TYR A 1 88 ? -5.494 5.903 4.316 1.00 96.31 88 TYR A N 1
ATOM 679 C CA . TYR A 1 88 ? -4.258 5.219 4.702 1.00 96.31 88 TYR A CA 1
ATOM 680 C C . TYR A 1 88 ? -3.619 4.464 3.540 1.00 96.31 88 TYR A C 1
ATOM 682 O O . TYR A 1 88 ? -2.406 4.570 3.360 1.00 96.31 88 TYR A O 1
ATOM 690 N N . LEU A 1 89 ? -4.408 3.768 2.717 1.00 95.94 89 LEU A N 1
ATOM 691 C CA . LEU A 1 89 ? -3.888 3.097 1.521 1.00 95.94 89 LEU A CA 1
ATOM 692 C C . LEU A 1 89 ? -3.335 4.077 0.485 1.00 95.94 89 LEU A C 1
ATOM 694 O O . LEU A 1 89 ? -2.328 3.768 -0.144 1.00 95.94 89 LEU A O 1
ATOM 698 N N . ARG A 1 90 ? -3.940 5.261 0.320 1.00 94.38 90 ARG A N 1
ATOM 699 C CA . ARG A 1 90 ? -3.390 6.305 -0.563 1.00 94.38 90 ARG A CA 1
ATOM 700 C C . ARG A 1 90 ? -2.044 6.813 -0.048 1.00 94.38 90 ARG A C 1
ATOM 702 O O . ARG A 1 90 ? -1.118 6.991 -0.833 1.00 94.38 90 ARG A O 1
ATOM 709 N N . ARG A 1 91 ? -1.908 6.997 1.270 1.00 93.88 91 ARG A N 1
ATOM 710 C CA . ARG A 1 91 ? -0.643 7.428 1.888 1.00 93.88 91 ARG A CA 1
ATOM 711 C C . ARG A 1 91 ? 0.442 6.346 1.815 1.00 93.88 91 ARG A C 1
ATOM 713 O O . ARG A 1 91 ? 1.592 6.659 1.525 1.00 93.88 91 ARG A O 1
ATOM 720 N N . PHE A 1 92 ? 0.073 5.085 2.023 1.00 95.62 92 PHE A N 1
ATOM 721 C CA . PHE A 1 92 ? 0.942 3.910 1.895 1.00 95.62 92 PHE A CA 1
ATOM 722 C C . PHE A 1 92 ? 0.688 3.189 0.565 1.00 95.62 92 PHE A C 1
ATOM 724 O O . PHE A 1 92 ? 0.316 2.013 0.534 1.00 95.62 92 PHE A O 1
ATOM 731 N N . GLY A 1 93 ? 0.894 3.918 -0.538 1.00 93.25 93 GLY A N 1
ATOM 732 C CA . GLY A 1 93 ? 0.456 3.526 -1.882 1.00 93.25 93 GLY A CA 1
ATOM 733 C C . GLY A 1 93 ? 0.838 2.105 -2.298 1.00 93.25 93 GLY A C 1
AT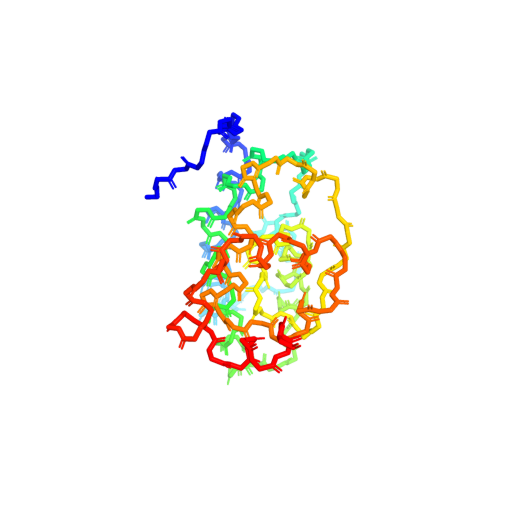OM 734 O O . GLY A 1 93 ? 0.024 1.409 -2.898 1.00 93.25 93 GLY A O 1
ATOM 735 N N . TYR A 1 94 ? 2.017 1.607 -1.910 1.00 96.19 94 TYR A N 1
ATOM 736 C CA . TYR A 1 94 ? 2.423 0.234 -2.234 1.00 96.19 94 TYR A CA 1
ATOM 737 C C . TYR A 1 94 ? 1.381 -0.817 -1.802 1.00 96.19 94 TYR A C 1
ATOM 739 O O . TYR A 1 94 ? 1.058 -1.718 -2.579 1.00 96.19 94 TYR A O 1
ATOM 747 N N . SER A 1 95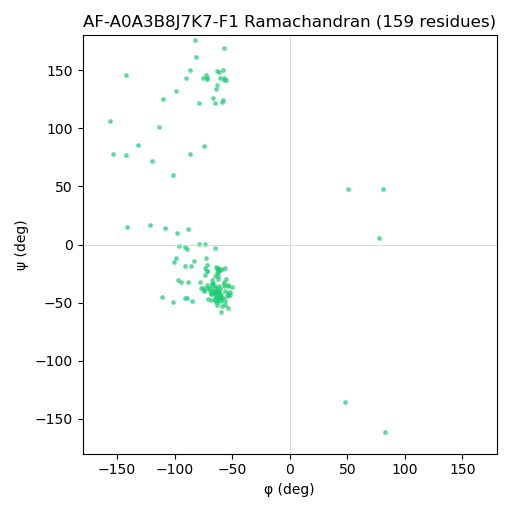 ? 0.789 -0.672 -0.612 1.00 96.56 95 SER A N 1
ATOM 748 C CA . SER A 1 95 ? -0.252 -1.575 -0.095 1.00 96.56 95 SER A CA 1
ATOM 749 C C . SER A 1 95 ? -1.615 -1.401 -0.763 1.00 96.56 95 SER A C 1
ATOM 751 O O . SER A 1 95 ? -2.440 -2.312 -0.705 1.00 96.56 95 SER A O 1
ATOM 753 N N . GLY A 1 96 ? -1.854 -0.250 -1.393 1.00 94.81 96 GLY A N 1
ATOM 754 C CA . GLY A 1 96 ? -3.061 0.050 -2.163 1.00 94.81 96 GLY A CA 1
ATOM 755 C C . GLY A 1 96 ? -2.970 -0.310 -3.650 1.00 94.81 96 GLY A C 1
ATOM 756 O O . GLY A 1 96 ? -3.954 -0.133 -4.370 1.00 94.81 96 GLY A O 1
ATOM 757 N N . LEU A 1 97 ? -1.830 -0.815 -4.136 1.00 94.88 97 LEU A N 1
ATOM 758 C CA . LEU A 1 97 ? -1.678 -1.213 -5.540 1.00 94.88 97 LEU A CA 1
ATOM 759 C C . LEU A 1 97 ? -2.716 -2.271 -5.939 1.00 94.88 97 LEU A C 1
ATOM 761 O O . LEU A 1 97 ? -2.807 -3.336 -5.329 1.00 94.88 97 LEU A O 1
ATOM 765 N N . GLY A 1 98 ? -3.486 -1.969 -6.987 1.00 92.75 98 GLY A N 1
ATOM 766 C CA . GLY A 1 98 ? -4.573 -2.818 -7.484 1.00 92.75 98 GLY A CA 1
ATOM 767 C C . GLY A 1 98 ? -5.866 -2.760 -6.665 1.00 92.75 98 GLY A C 1
ATOM 768 O O . GLY A 1 98 ? -6.791 -3.523 -6.944 1.00 92.75 98 GLY A O 1
ATOM 769 N N . TYR A 1 99 ? -5.938 -1.885 -5.658 1.00 94.88 99 TYR A N 1
ATOM 770 C CA . TYR A 1 99 ? -7.186 -1.565 -4.967 1.00 94.88 99 TYR A CA 1
ATOM 771 C C . TYR A 1 99 ? -7.907 -0.374 -5.610 1.00 94.88 99 TYR A C 1
ATOM 773 O O . TYR A 1 99 ? -9.111 -0.451 -5.830 1.00 94.88 99 TYR A O 1
ATOM 781 N N . PHE A 1 100 ? -7.179 0.703 -5.921 1.00 92.88 100 PHE A N 1
ATOM 782 C CA . PHE A 1 100 ? -7.734 1.876 -6.600 1.00 92.88 100 PHE A CA 1
ATOM 783 C C . PHE A 1 100 ? -7.706 1.713 -8.120 1.00 92.88 100 PHE A C 1
ATOM 785 O O . PHE A 1 100 ? -6.802 1.078 -8.668 1.00 92.88 100 PHE A O 1
ATOM 792 N N . ASP A 1 101 ? -8.668 2.340 -8.792 1.00 91.06 101 ASP A N 1
ATOM 793 C CA . ASP A 1 101 ? -8.653 2.469 -10.244 1.00 91.06 101 ASP A CA 1
ATOM 794 C C . ASP A 1 101 ? -7.571 3.457 -10.696 1.00 91.06 101 ASP A C 1
ATOM 796 O O . ASP A 1 101 ? -7.342 4.496 -10.075 1.00 91.06 101 ASP A O 1
ATOM 800 N N . GLY A 1 102 ? -6.942 3.153 -11.831 1.00 91.62 102 GLY A N 1
ATOM 801 C CA . GLY A 1 102 ? -5.940 4.017 -12.446 1.00 91.62 102 GLY A CA 1
ATOM 802 C C . GLY A 1 102 ? -4.537 3.865 -11.859 1.00 91.62 102 GLY A C 1
ATOM 803 O O . GLY A 1 102 ? -4.183 2.841 -11.275 1.00 91.62 102 GLY A O 1
ATOM 804 N N . VAL A 1 103 ? -3.711 4.878 -12.109 1.00 92.50 103 VAL A N 1
ATOM 805 C CA . VAL A 1 103 ? -2.317 4.939 -11.663 1.00 92.50 103 VAL A CA 1
ATOM 806 C C . VAL A 1 103 ? -2.261 5.791 -10.406 1.00 92.50 103 VAL A C 1
ATOM 808 O O . VAL A 1 103 ? -2.846 6.868 -10.359 1.00 92.50 103 VAL A O 1
ATOM 811 N N . MET A 1 104 ? -1.570 5.298 -9.382 1.00 88.44 104 MET A N 1
ATOM 812 C CA . MET A 1 104 ? -1.341 6.061 -8.157 1.00 88.44 104 MET A CA 1
ATOM 813 C C . MET A 1 104 ? -0.552 7.338 -8.430 1.00 88.44 104 MET A C 1
ATOM 815 O O . MET A 1 104 ? 0.349 7.355 -9.268 1.00 88.44 104 MET A O 1
ATOM 819 N N . GLU A 1 105 ? -0.826 8.360 -7.626 1.00 87.00 105 GLU A N 1
ATOM 820 C CA . GLU A 1 105 ? -0.034 9.581 -7.632 1.00 87.00 105 GLU A CA 1
ATOM 821 C C . GLU A 1 105 ? 1.454 9.291 -7.342 1.00 87.00 105 GLU A C 1
ATOM 823 O O . GLU A 1 105 ? 1.778 8.406 -6.529 1.00 87.00 105 GLU A O 1
ATOM 828 N N . PRO A 1 106 ? 2.375 10.023 -7.992 1.00 86.50 106 PRO A N 1
ATOM 829 C CA . PRO A 1 106 ? 3.797 9.930 -7.697 1.00 86.50 106 PRO A CA 1
ATOM 830 C C . PRO A 1 106 ? 4.086 10.240 -6.226 1.00 86.50 106 PRO A C 1
ATOM 832 O O . PRO A 1 106 ? 3.499 11.145 -5.635 1.00 86.50 106 PRO A O 1
ATOM 835 N N . ALA A 1 107 ? 5.030 9.507 -5.642 1.00 90.75 107 ALA A N 1
ATOM 836 C CA . ALA A 1 107 ? 5.495 9.740 -4.282 1.00 90.75 107 ALA A CA 1
ATOM 837 C C . ALA A 1 107 ? 7.002 9.499 -4.180 1.00 90.75 107 ALA A C 1
ATOM 839 O O . ALA A 1 107 ? 7.526 8.592 -4.825 1.00 90.75 107 ALA A O 1
ATOM 840 N N . ASP A 1 108 ? 7.687 10.268 -3.332 1.00 91.56 108 ASP A N 1
ATOM 841 C CA . ASP A 1 108 ? 9.155 10.268 -3.243 1.00 91.56 108 ASP A CA 1
ATOM 842 C C . ASP A 1 108 ? 9.746 8.884 -2.940 1.00 91.56 108 ASP A C 1
ATOM 844 O O . ASP A 1 108 ? 10.788 8.512 -3.476 1.00 91.56 108 ASP A O 1
ATOM 848 N N . TRP A 1 109 ? 9.051 8.065 -2.145 1.00 92.56 109 TRP A N 1
ATOM 849 C CA . TRP A 1 109 ? 9.485 6.704 -1.824 1.00 92.56 109 TRP A CA 1
ATOM 850 C C . TRP A 1 109 ? 9.536 5.767 -3.044 1.00 92.56 109 TRP A C 1
ATOM 852 O O . TRP A 1 109 ? 10.231 4.756 -2.998 1.00 92.56 109 TRP A O 1
ATOM 862 N N . GLN A 1 110 ? 8.852 6.094 -4.149 1.00 91.25 110 GLN A N 1
ATOM 863 C CA . GLN A 1 110 ? 8.911 5.342 -5.415 1.00 91.25 110 GLN A CA 1
ATOM 864 C C . GLN A 1 110 ? 10.247 5.553 -6.156 1.00 91.25 110 GLN A C 1
ATOM 866 O O . GLN A 1 110 ? 10.547 4.859 -7.135 1.00 91.25 110 GLN A O 1
ATOM 871 N N . ALA A 1 111 ? 11.053 6.530 -5.724 1.00 91.12 111 ALA A N 1
ATOM 872 C CA . ALA A 1 111 ? 12.407 6.736 -6.225 1.00 91.12 111 ALA A CA 1
ATOM 873 C C . ALA A 1 111 ? 13.391 5.662 -5.738 1.00 91.12 111 ALA A C 1
ATOM 875 O O . ALA A 1 111 ? 14.405 5.434 -6.398 1.00 91.12 111 ALA A O 1
ATOM 876 N N . ASP A 1 112 ? 13.084 4.989 -4.626 1.00 94.62 112 ASP A N 1
ATOM 877 C CA . ASP A 1 112 ? 13.903 3.902 -4.098 1.00 94.62 112 ASP A CA 1
ATOM 878 C C . ASP A 1 112 ? 13.889 2.687 -5.051 1.00 94.62 112 ASP A C 1
ATOM 880 O O . ASP A 1 112 ? 12.806 2.204 -5.398 1.00 94.62 112 ASP A O 1
ATOM 884 N N . PRO A 1 113 ? 15.055 2.171 -5.489 1.00 93.50 113 PRO A N 1
ATOM 885 C CA . PRO A 1 113 ? 15.117 1.081 -6.465 1.00 93.50 113 PRO A CA 1
ATOM 886 C C . PRO A 1 113 ? 14.439 -0.210 -5.998 1.00 93.50 113 PRO A C 1
ATOM 888 O O . PRO A 1 113 ? 13.766 -0.871 -6.791 1.00 93.50 113 PRO A O 1
ATOM 891 N N . CYS A 1 114 ? 14.577 -0.556 -4.714 1.00 94.44 114 CYS A N 1
ATOM 892 C CA . CYS A 1 114 ? 13.985 -1.765 -4.152 1.00 94.44 114 CYS A CA 1
ATOM 893 C C . CYS A 1 114 ? 12.459 -1.642 -4.127 1.00 94.44 114 CYS A C 1
ATOM 895 O O . CYS A 1 114 ? 11.755 -2.529 -4.620 1.00 94.44 114 CYS A O 1
ATOM 897 N N . VAL A 1 115 ? 11.933 -0.510 -3.644 1.00 94.62 115 VAL A N 1
ATOM 898 C CA . VAL A 1 115 ? 10.481 -0.275 -3.645 1.00 94.62 115 VAL A CA 1
ATOM 899 C C . VAL A 1 115 ? 9.927 -0.204 -5.068 1.00 94.62 115 VAL A C 1
ATOM 901 O O . VAL A 1 115 ? 8.873 -0.779 -5.341 1.00 94.62 115 VAL A O 1
ATOM 904 N N . ARG A 1 116 ? 10.639 0.439 -6.000 1.00 94.06 116 ARG A N 1
ATOM 905 C CA . ARG A 1 116 ? 10.230 0.518 -7.408 1.00 94.06 116 ARG A CA 1
ATOM 906 C C . ARG A 1 116 ? 10.120 -0.859 -8.056 1.00 94.06 116 ARG A C 1
ATOM 908 O O . ARG A 1 116 ? 9.119 -1.121 -8.727 1.00 94.06 116 ARG A O 1
ATOM 915 N N . GLN A 1 117 ? 11.102 -1.735 -7.846 1.00 94.81 117 GLN A N 1
ATOM 916 C CA . GLN A 1 117 ? 11.050 -3.095 -8.380 1.00 94.81 117 GLN A CA 1
ATOM 917 C C . GLN A 1 117 ? 9.881 -3.873 -7.771 1.00 94.81 117 GLN A C 1
ATOM 919 O O . GLN A 1 117 ? 9.093 -4.457 -8.505 1.00 94.81 117 GLN A O 1
ATOM 924 N N . LEU A 1 118 ? 9.680 -3.792 -6.454 1.00 95.31 118 LEU A N 1
ATOM 925 C CA . LEU A 1 118 ? 8.558 -4.458 -5.788 1.00 95.31 118 LEU A CA 1
ATOM 926 C C . LEU A 1 118 ? 7.185 -3.964 -6.267 1.00 95.31 118 LEU A C 1
ATOM 928 O O . LEU A 1 118 ? 6.260 -4.761 -6.446 1.00 95.31 118 LEU A O 1
ATOM 932 N N . CYS A 1 119 ? 7.035 -2.657 -6.489 1.00 95.31 119 CYS A N 1
ATOM 933 C CA . CYS A 1 119 ? 5.846 -2.089 -7.121 1.00 95.31 119 CYS A CA 1
ATOM 934 C C . CYS A 1 119 ? 5.651 -2.659 -8.528 1.00 95.31 119 CYS A C 1
ATOM 936 O O . CYS A 1 119 ? 4.544 -3.070 -8.865 1.00 95.31 119 CYS A O 1
ATOM 938 N N . THR A 1 120 ? 6.720 -2.722 -9.323 1.00 95.19 120 THR A N 1
ATOM 939 C CA . THR A 1 120 ? 6.702 -3.256 -10.692 1.00 95.19 120 THR A CA 1
ATOM 940 C C . THR A 1 120 ? 6.286 -4.725 -10.711 1.00 95.19 120 THR A C 1
ATOM 942 O O . THR A 1 120 ? 5.365 -5.090 -11.442 1.00 95.19 120 THR A O 1
ATOM 945 N N . ASP A 1 121 ? 6.868 -5.548 -9.840 1.00 95.12 121 ASP A N 1
ATOM 946 C CA . ASP A 1 121 ? 6.518 -6.961 -9.693 1.00 95.12 121 ASP A CA 1
ATOM 947 C C . ASP A 1 121 ? 5.043 -7.125 -9.310 1.00 95.12 121 ASP A C 1
ATOM 949 O O . ASP A 1 121 ? 4.332 -7.959 -9.874 1.00 95.12 121 ASP A O 1
ATOM 953 N N . ARG A 1 122 ? 4.547 -6.294 -8.381 1.00 95.50 122 ARG A N 1
ATOM 954 C CA . ARG A 1 122 ? 3.138 -6.302 -7.968 1.00 95.50 122 ARG A CA 1
ATOM 955 C C . ARG A 1 122 ? 2.209 -5.853 -9.099 1.00 95.50 122 ARG A C 1
ATOM 957 O O . ARG A 1 122 ? 1.165 -6.471 -9.287 1.00 95.50 122 ARG A O 1
ATOM 964 N N . ILE A 1 123 ? 2.585 -4.832 -9.870 1.00 96.06 123 ILE A N 1
ATOM 965 C CA . ILE A 1 123 ? 1.847 -4.370 -11.056 1.00 96.06 123 ILE A CA 1
ATOM 966 C C . ILE A 1 123 ? 1.741 -5.489 -12.097 1.00 96.06 123 ILE A C 1
ATOM 968 O O . ILE A 1 123 ? 0.649 -5.723 -12.617 1.00 96.06 123 ILE A O 1
ATOM 972 N N . ILE A 1 124 ? 2.842 -6.197 -12.366 1.00 95.69 124 ILE A N 1
ATOM 973 C CA . ILE A 1 124 ? 2.880 -7.333 -13.297 1.00 95.69 124 ILE A CA 1
ATOM 974 C C . ILE A 1 124 ? 2.012 -8.481 -12.780 1.00 95.69 124 ILE A C 1
ATOM 976 O O . ILE A 1 124 ? 1.162 -8.986 -13.513 1.00 95.69 124 ILE A O 1
ATOM 980 N N . ALA A 1 125 ? 2.174 -8.864 -11.511 1.00 94.81 125 ALA A N 1
ATOM 981 C CA . ALA A 1 125 ? 1.426 -9.961 -10.900 1.00 94.81 125 ALA A CA 1
ATOM 982 C C . ALA A 1 125 ? -0.090 -9.707 -10.886 1.00 94.81 125 ALA A C 1
ATOM 984 O O . ALA A 1 125 ? -0.877 -10.635 -11.066 1.00 94.81 125 ALA A O 1
ATOM 985 N N . LEU A 1 126 ? -0.499 -8.451 -10.687 1.00 94.50 126 LEU A N 1
ATOM 986 C CA . LEU A 1 126 ? -1.900 -8.027 -10.709 1.00 94.50 126 LEU A CA 1
ATOM 987 C C . LEU A 1 126 ? -2.389 -7.619 -12.108 1.00 94.50 126 LEU A C 1
ATOM 989 O O . LEU A 1 126 ? -3.571 -7.319 -12.268 1.00 94.50 126 LEU A O 1
ATOM 993 N N . GLN A 1 127 ? -1.504 -7.605 -13.110 1.00 94.69 127 GLN A N 1
ATOM 994 C CA . GLN A 1 127 ? -1.782 -7.201 -14.489 1.00 94.69 127 GLN A CA 1
ATOM 995 C C . GLN A 1 127 ? -2.496 -5.839 -14.592 1.00 94.69 127 GLN A C 1
ATOM 997 O O . GLN A 1 127 ? -3.486 -5.681 -15.316 1.00 94.69 127 GLN A O 1
ATOM 1002 N N . LEU A 1 128 ? -1.990 -4.829 -13.874 1.00 94.94 128 LEU A N 1
ATOM 1003 C CA . LEU A 1 128 ? -2.613 -3.500 -13.793 1.00 94.94 128 LEU A CA 1
ATOM 1004 C C . LEU A 1 128 ? -2.411 -2.691 -15.086 1.00 94.94 128 LEU A C 1
ATOM 1006 O O . LEU A 1 128 ? -1.502 -1.872 -15.200 1.00 94.94 128 LEU A O 1
ATOM 1010 N N . GLY A 1 129 ? -3.281 -2.899 -16.078 1.00 93.25 129 GLY A N 1
ATOM 1011 C CA . GLY A 1 129 ? -3.117 -2.366 -17.439 1.00 93.25 129 GLY A CA 1
ATOM 1012 C C . GLY A 1 129 ? -3.013 -0.842 -17.569 1.00 93.25 129 GLY A C 1
ATOM 1013 O O . GLY A 1 129 ? -2.474 -0.369 -18.569 1.00 93.25 129 GLY A O 1
ATOM 1014 N N . ALA A 1 130 ? -3.480 -0.079 -16.575 1.00 93.12 130 ALA A N 1
ATOM 1015 C CA . ALA A 1 130 ? -3.319 1.376 -16.527 1.00 93.12 130 ALA A CA 1
ATOM 1016 C C . ALA A 1 130 ? -1.840 1.808 -16.457 1.00 93.12 130 ALA A C 1
ATOM 1018 O O . ALA A 1 130 ? -1.490 2.874 -16.953 1.00 93.12 130 ALA A O 1
ATOM 1019 N N . TYR A 1 131 ? -0.969 0.9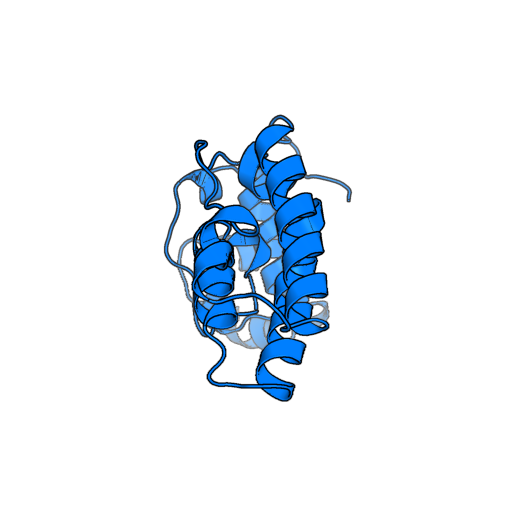58 -15.903 1.00 94.31 131 TYR A N 1
ATOM 1020 C CA . TYR A 1 131 ? 0.448 1.252 -15.690 1.00 94.31 131 TYR A CA 1
ATOM 1021 C C . TYR A 1 131 ? 1.328 1.014 -16.924 1.00 94.31 131 TYR A C 1
ATOM 1023 O O . TYR A 1 131 ? 2.458 1.488 -16.959 1.00 94.31 131 TYR A O 1
ATOM 1031 N N . LEU A 1 132 ? 0.826 0.319 -17.953 1.00 91.94 132 LEU A N 1
ATOM 1032 C CA . LEU A 1 132 ? 1.618 -0.027 -19.144 1.00 91.94 132 LEU A CA 1
ATOM 1033 C C . LEU A 1 132 ? 2.098 1.189 -19.946 1.00 91.94 132 LEU A C 1
ATOM 1035 O O . LEU A 1 132 ? 3.085 1.083 -20.657 1.00 91.94 132 LEU A O 1
ATOM 1039 N N . ASN A 1 133 ? 1.402 2.321 -19.835 1.00 89.56 133 ASN A N 1
ATOM 1040 C CA . ASN A 1 133 ? 1.724 3.558 -20.554 1.00 89.56 133 ASN A CA 1
ATOM 1041 C C . ASN A 1 133 ? 1.997 4.727 -19.594 1.00 89.56 133 ASN A C 1
ATOM 1043 O O . ASN A 1 133 ? 1.860 5.886 -19.982 1.00 89.56 133 ASN A O 1
ATOM 1047 N N . ALA A 1 134 ? 2.260 4.436 -18.319 1.00 91.75 134 ALA A N 1
ATOM 1048 C CA . ALA A 1 134 ? 2.431 5.452 -17.293 1.00 91.75 134 ALA A CA 1
ATOM 1049 C C . ALA A 1 134 ? 3.890 5.516 -16.857 1.00 91.75 134 ALA A C 1
ATOM 1051 O O . ALA A 1 134 ? 4.452 4.515 -16.421 1.00 91.75 134 ALA A O 1
ATOM 1052 N N . GLU A 1 135 ? 4.490 6.698 -16.923 1.00 89.00 135 GLU A N 1
ATOM 1053 C CA . GLU A 1 135 ? 5.826 6.928 -16.377 1.00 89.00 135 GLU A CA 1
ATOM 1054 C C . GLU A 1 135 ? 5.783 7.012 -14.839 1.00 89.00 135 GLU A C 1
ATOM 1056 O O . GLU A 1 135 ? 4.814 7.546 -14.291 1.00 89.00 135 GLU A O 1
ATOM 1061 N N . PRO A 1 136 ? 6.798 6.503 -14.110 1.00 89.12 136 PRO A N 1
ATOM 1062 C CA . PRO A 1 136 ? 8.004 5.808 -14.589 1.00 89.12 136 PRO A CA 1
ATOM 1063 C C . PRO A 1 136 ? 7.825 4.281 -14.756 1.00 89.12 136 PRO A C 1
ATOM 1065 O O . PRO A 1 136 ? 8.797 3.528 -14.824 1.00 89.12 136 PRO A O 1
ATOM 1068 N N . TRP A 1 137 ? 6.589 3.782 -14.723 1.00 93.19 137 TRP A N 1
ATOM 1069 C CA . TRP A 1 137 ? 6.287 2.351 -14.638 1.00 93.19 137 TRP A CA 1
ATOM 1070 C C . TRP A 1 137 ? 6.440 1.615 -15.962 1.00 93.19 137 TRP A C 1
ATOM 1072 O O . TRP A 1 137 ? 6.823 0.448 -15.953 1.00 93.19 137 TRP A O 1
ATOM 1082 N N . GLN A 1 138 ? 6.179 2.277 -17.087 1.00 92.25 138 GLN A N 1
ATOM 1083 C CA . GLN A 1 138 ? 6.280 1.677 -18.415 1.00 92.25 138 GLN A CA 1
ATOM 1084 C C . GLN A 1 138 ? 7.660 1.045 -18.651 1.00 92.25 138 GLN A C 1
ATOM 1086 O O . GLN A 1 138 ? 7.755 -0.151 -18.936 1.00 92.25 138 GLN A O 1
ATOM 1091 N N . GLU A 1 139 ? 8.732 1.820 -18.471 1.00 91.69 139 GLU A N 1
ATOM 1092 C CA . GLU A 1 139 ? 10.103 1.333 -18.652 1.00 91.69 139 GLU A CA 1
ATOM 1093 C C . GLU A 1 139 ? 10.444 0.202 -17.668 1.00 91.69 139 GLU A C 1
ATOM 1095 O O . GLU A 1 139 ? 11.035 -0.811 -18.058 1.00 91.69 139 GLU A O 1
ATOM 1100 N N . ALA A 1 140 ? 10.025 0.333 -16.406 1.00 93.25 140 ALA A N 1
ATOM 1101 C CA . ALA A 1 140 ? 10.277 -0.670 -15.374 1.00 93.25 140 ALA A CA 1
ATOM 1102 C C . ALA A 1 140 ? 9.581 -2.006 -15.686 1.00 93.25 140 ALA A C 1
ATOM 1104 O O . ALA A 1 140 ? 10.195 -3.071 -15.565 1.00 93.25 140 ALA A O 1
ATOM 1105 N N . ILE A 1 141 ? 8.324 -1.960 -16.142 1.00 94.81 141 ILE A N 1
ATOM 1106 C CA . ILE A 1 141 ? 7.549 -3.140 -16.545 1.00 94.81 141 ILE A CA 1
ATOM 1107 C C . ILE A 1 141 ? 8.193 -3.798 -17.763 1.00 94.81 141 ILE A C 1
ATOM 1109 O O . ILE A 1 141 ? 8.392 -5.013 -17.763 1.00 94.81 141 ILE A O 1
ATOM 1113 N N . HIS A 1 142 ? 8.554 -3.013 -18.781 1.00 91.69 142 HIS A N 1
ATOM 1114 C CA . HIS A 1 142 ? 9.180 -3.541 -19.993 1.00 91.69 142 HIS A CA 1
ATOM 1115 C C . HIS A 1 142 ? 10.505 -4.241 -19.676 1.00 91.69 142 HIS A C 1
ATOM 1117 O O . HIS A 1 142 ? 10.746 -5.357 -20.142 1.00 91.69 142 HIS A O 1
ATOM 1123 N N . SER A 1 143 ? 11.327 -3.612 -18.836 1.00 91.81 143 SER A N 1
ATOM 1124 C CA . SER A 1 143 ? 12.617 -4.155 -18.408 1.00 91.81 143 SER A CA 1
ATOM 1125 C C . SER A 1 143 ? 12.457 -5.425 -17.571 1.00 91.81 143 SER A C 1
ATOM 1127 O O . SER A 1 143 ? 13.200 -6.383 -17.773 1.00 91.81 143 SER A O 1
ATOM 1129 N N . SER A 1 144 ? 11.462 -5.464 -16.677 1.00 92.81 144 SER A N 1
ATOM 1130 C CA . SER A 1 144 ? 11.200 -6.624 -15.810 1.00 92.81 144 SER A CA 1
ATOM 1131 C C . SER A 1 144 ? 10.613 -7.817 -16.572 1.00 92.81 144 SER A C 1
ATOM 1133 O O . SER A 1 144 ? 10.959 -8.960 -16.285 1.00 92.81 144 SER A O 1
ATOM 1135 N N . LEU A 1 145 ? 9.736 -7.578 -17.555 1.00 92.69 145 LEU A N 1
ATOM 1136 C CA . LEU A 1 145 ? 9.138 -8.642 -18.371 1.00 92.69 145 LEU A CA 1
ATOM 1137 C C . LEU A 1 145 ? 10.117 -9.206 -19.410 1.00 92.69 145 LEU A C 1
ATOM 1139 O O . LEU A 1 145 ? 10.100 -10.412 -19.683 1.00 92.69 145 LEU A O 1
ATOM 1143 N N . GLY A 1 146 ? 10.950 -8.345 -20.006 1.00 89.00 146 GLY A N 1
ATOM 1144 C CA . GLY A 1 146 ? 11.903 -8.716 -21.049 1.00 89.00 146 GLY A CA 1
ATOM 1145 C C . GLY A 1 146 ? 11.271 -9.576 -22.153 1.00 89.00 146 GLY A C 1
ATOM 1146 O O . GLY A 1 146 ? 10.153 -9.333 -22.602 1.00 89.00 146 GLY A O 1
ATOM 1147 N N . GLY A 1 147 ? 11.975 -10.634 -22.565 1.00 87.06 147 GLY A N 1
ATOM 1148 C CA . GLY A 1 147 ? 11.494 -11.588 -23.574 1.00 87.06 147 GLY A CA 1
ATOM 1149 C C . GLY A 1 147 ? 10.393 -12.549 -23.102 1.00 87.06 147 GLY A C 1
ATOM 1150 O O . GLY A 1 147 ? 9.955 -13.386 -23.886 1.00 87.06 147 GLY A O 1
ATOM 1151 N N . TYR A 1 148 ? 9.950 -12.459 -21.844 1.00 89.75 148 TYR A N 1
ATOM 1152 C CA . TYR A 1 148 ? 8.947 -13.354 -21.253 1.00 89.75 148 TYR A CA 1
ATOM 1153 C C . TYR A 1 148 ? 7.590 -12.671 -21.033 1.00 89.75 148 TYR A C 1
ATOM 1155 O O . TYR A 1 148 ? 6.727 -13.221 -20.343 1.00 89.75 148 TYR A O 1
ATOM 1163 N N . ALA A 1 149 ? 7.370 -11.498 -21.638 1.00 89.50 149 ALA A N 1
ATOM 1164 C CA . ALA A 1 149 ? 6.106 -10.769 -21.550 1.00 89.50 149 ALA A CA 1
ATOM 1165 C C . ALA A 1 149 ? 4.897 -11.650 -21.918 1.00 89.50 149 ALA A C 1
ATOM 1167 O O . ALA A 1 149 ? 3.892 -11.634 -21.212 1.00 89.50 149 ALA A O 1
ATOM 1168 N N . ASP A 1 150 ? 5.018 -12.491 -22.951 1.00 89.62 150 ASP A N 1
ATOM 1169 C CA . ASP A 1 150 ? 3.961 -13.422 -23.372 1.00 89.62 150 ASP A CA 1
ATOM 1170 C C . ASP A 1 150 ? 3.597 -14.471 -22.309 1.00 89.62 150 ASP A C 1
ATOM 1172 O O . ASP A 1 150 ? 2.488 -15.003 -22.328 1.00 89.62 150 ASP A O 1
ATOM 1176 N N . HIS A 1 151 ? 4.504 -14.780 -21.378 1.00 90.00 151 HIS A N 1
ATOM 1177 C CA . HIS A 1 151 ? 4.264 -15.755 -20.315 1.00 90.00 151 HIS A CA 1
ATOM 1178 C C . HIS A 1 151 ? 3.639 -15.113 -19.072 1.00 90.00 151 HIS A C 1
ATOM 1180 O O . HIS A 1 151 ? 2.668 -15.637 -18.528 1.00 90.00 151 HIS A O 1
ATOM 1186 N N . PHE A 1 152 ? 4.175 -13.972 -18.633 1.00 88.88 152 PHE A N 1
ATOM 1187 C CA . PHE A 1 152 ? 3.754 -13.323 -17.387 1.00 88.88 152 PHE A CA 1
ATOM 1188 C C . PHE A 1 152 ? 2.580 -12.358 -17.575 1.00 88.88 152 PHE A C 1
ATOM 1190 O O . PHE A 1 152 ? 1.739 -12.220 -16.683 1.00 88.88 152 PHE A O 1
ATOM 1197 N N . TRP A 1 153 ? 2.487 -11.704 -18.737 1.00 92.50 153 TRP A N 1
ATOM 1198 C CA . TRP A 1 153 ? 1.425 -10.748 -19.034 1.00 92.50 153 TRP A CA 1
ATOM 1199 C C . TRP A 1 153 ? 1.145 -10.633 -20.549 1.00 92.50 153 TRP A C 1
ATOM 1201 O O . TRP A 1 153 ? 1.502 -9.638 -21.185 1.00 92.50 153 TRP A O 1
ATOM 1211 N N . PRO A 1 154 ? 0.417 -11.599 -21.146 1.00 88.88 154 PRO A N 1
ATOM 1212 C CA . PRO A 1 154 ? 0.184 -11.657 -22.597 1.00 88.88 154 PRO A CA 1
ATOM 1213 C C . PRO A 1 154 ? -0.443 -10.392 -23.208 1.00 88.88 154 PRO A C 1
ATOM 1215 O O . PRO A 1 154 ? -0.249 -10.078 -24.380 1.00 88.88 154 PRO A O 1
ATOM 1218 N N . GLN A 1 155 ? -1.246 -9.660 -22.429 1.00 85.25 155 GLN A N 1
ATOM 1219 C CA . GLN A 1 155 ? -1.861 -8.407 -22.880 1.00 85.25 155 GLN A CA 1
ATOM 1220 C C . GLN A 1 155 ? -0.842 -7.269 -22.993 1.00 85.25 155 GLN A C 1
ATOM 1222 O O . GLN A 1 155 ? -0.969 -6.440 -23.893 1.00 85.25 155 GLN A O 1
ATOM 1227 N N . ALA A 1 156 ? 0.155 -7.238 -22.104 1.00 83.62 156 ALA A N 1
ATOM 1228 C CA . ALA A 1 156 ? 1.254 -6.285 -22.165 1.00 83.62 156 ALA A CA 1
ATOM 1229 C C . ALA A 1 156 ? 2.153 -6.569 -23.370 1.00 83.62 156 ALA A C 1
ATOM 1231 O O . ALA A 1 156 ? 2.466 -5.644 -24.109 1.00 83.62 156 ALA A O 1
ATOM 1232 N N . ALA A 1 157 ? 2.465 -7.841 -23.642 1.00 82.44 157 ALA A N 1
ATOM 1233 C CA . ALA A 1 157 ? 3.314 -8.235 -24.768 1.00 82.44 157 ALA A CA 1
ATOM 1234 C C . ALA A 1 157 ? 2.831 -7.667 -26.116 1.00 82.44 157 ALA A C 1
ATOM 1236 O O . ALA A 1 157 ? 3.611 -7.081 -26.859 1.00 82.44 157 ALA A O 1
ATOM 1237 N N . LYS A 1 158 ? 1.516 -7.715 -26.376 1.00 83.12 158 LYS A N 1
ATOM 1238 C CA . LYS A 1 158 ? 0.896 -7.134 -27.587 1.00 83.12 158 LYS A CA 1
ATOM 1239 C C . LYS A 1 158 ? 1.042 -5.616 -27.716 1.00 83.12 158 LYS A C 1
ATOM 1241 O O . LYS A 1 158 ? 0.812 -5.081 -28.792 1.00 83.12 158 LYS A O 1
ATOM 1246 N N . ARG A 1 159 ? 1.297 -4.919 -26.609 1.00 76.75 159 ARG A N 1
ATOM 1247 C CA . ARG A 1 159 ? 1.478 -3.460 -26.553 1.00 76.75 159 ARG A CA 1
ATOM 1248 C C . ARG A 1 159 ? 2.956 -3.059 -26.522 1.00 76.75 159 ARG A C 1
ATOM 1250 O O . ARG A 1 159 ? 3.249 -1.880 -26.671 1.00 76.75 159 ARG A O 1
ATOM 1257 N N . MET A 1 160 ? 3.854 -4.023 -26.306 1.00 73.25 160 MET A N 1
ATOM 1258 C CA . MET A 1 160 ? 5.308 -3.839 -26.272 1.00 73.25 160 MET A CA 1
ATOM 1259 C C . MET A 1 160 ? 5.971 -4.047 -27.644 1.00 73.25 160 MET A C 1
ATOM 1261 O O . MET A 1 160 ? 7.108 -3.617 -27.826 1.00 73.25 160 MET A O 1
ATOM 1265 N N . THR A 1 161 ? 5.282 -4.712 -28.580 1.00 62.91 161 THR A N 1
ATOM 1266 C CA . THR A 1 161 ? 5.672 -4.904 -29.992 1.00 62.91 161 THR A CA 1
ATOM 1267 C C . THR A 1 161 ? 5.167 -3.781 -30.882 1.00 62.91 161 THR A C 1
ATOM 1269 O O . THR A 1 161 ? 5.943 -3.325 -31.748 1.00 62.91 161 THR A O 1
#